Protein AF-A0A2K2VEV0-F1 (afdb_monomer_lite)

pLDDT: mean 92.55, std 6.19, range [60.0, 97.75]

Sequence (79 aa):
MSCGKLVRLVGGYYYRVRRSRFPHECFYCRGVIPAKSYYVEEEIYMVERRIYHIECFKKLMGHRIRVVYSGGEPLLCLD

Foldseek 3Di:
DDKFQWDDDPQAKIKGKDAAQQWDQAPQPRDIDHHRHIWIWIQHNVPDIGIHDPVSCCVVCVVAWPWD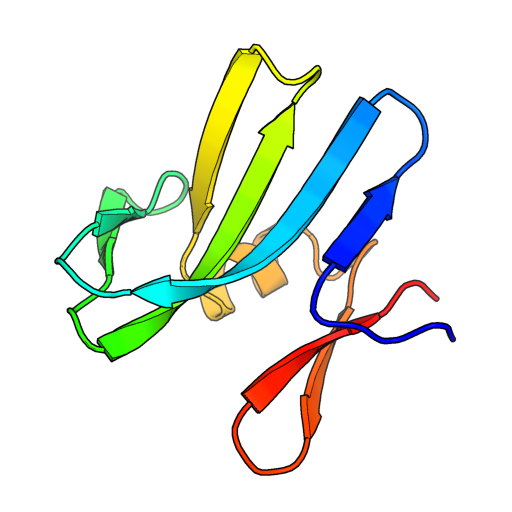DDPNGTITDGD

Secondary structure (DSSP, 8-state):
-EEESEEEETTTEEEEEEE-SS-EE-TTT--EE-TT-EEEEEEETTTEEEEEEHHHHHHHHTTTEEEEEETTEEEEEE-

Radius of gyration: 11.79 Å; chains: 1; bounding box: 26×30×27 Å

Structure (mmCIF, N/CA/C/O backbone):
data_AF-A0A2K2VEV0-F1
#
_entry.id   AF-A0A2K2VEV0-F1
#
loop_
_atom_site.group_PDB
_atom_site.id
_atom_site.type_symbol
_atom_site.label_atom_id
_atom_site.label_alt_id
_atom_site.label_comp_id
_atom_site.label_asym_id
_atom_site.label_entity_id
_atom_site.label_seq_id
_atom_site.pdbx_PDB_ins_code
_atom_site.Cartn_x
_atom_site.Cartn_y
_atom_site.Cartn_z
_atom_site.occupancy
_atom_site.B_iso_or_equiv
_atom_site.auth_seq_id
_atom_site.auth_comp_id
_atom_site.auth_asym_id
_atom_site.auth_atom_id
_atom_site.pdbx_PDB_model_num
ATOM 1 N N . MET A 1 1 ? -9.650 -16.386 -6.207 1.00 60.00 1 MET A N 1
ATOM 2 C CA . MET A 1 1 ? -9.320 -15.228 -5.354 1.00 60.00 1 MET A CA 1
ATOM 3 C C . MET A 1 1 ? -8.390 -15.610 -4.218 1.00 60.00 1 MET A C 1
ATOM 5 O O . MET A 1 1 ? -8.818 -16.190 -3.225 1.00 60.00 1 MET A O 1
ATOM 9 N N . SER A 1 2 ? -7.108 -15.288 -4.367 1.00 78.94 2 SER A N 1
ATOM 10 C CA . SER A 1 2 ? -6.153 -15.288 -3.260 1.00 78.94 2 SER A CA 1
ATOM 11 C C . SER A 1 2 ? -6.140 -13.890 -2.642 1.00 78.94 2 SER A C 1
ATOM 13 O O . SER A 1 2 ? -5.888 -12.899 -3.327 1.00 78.94 2 SER A O 1
ATOM 15 N N . CYS A 1 3 ? -6.460 -13.809 -1.352 1.00 90.50 3 CYS A N 1
ATOM 16 C CA . CYS A 1 3 ? -6.472 -12.561 -0.599 1.00 90.50 3 CYS A CA 1
ATOM 17 C C . CYS A 1 3 ? -5.407 -12.606 0.493 1.00 90.50 3 CYS A C 1
ATOM 19 O O . CYS A 1 3 ? -5.274 -13.607 1.196 1.00 90.50 3 CYS A O 1
ATOM 21 N N . GLY A 1 4 ? -4.668 -11.518 0.673 1.00 93.12 4 GLY A N 1
ATOM 22 C CA . GLY A 1 4 ? -3.634 -11.444 1.695 1.00 93.12 4 GLY A CA 1
ATOM 23 C C . GLY A 1 4 ? -3.157 -10.026 1.961 1.00 93.12 4 GLY A C 1
ATOM 24 O O . GLY A 1 4 ? -3.497 -9.080 1.255 1.00 93.12 4 GLY A O 1
ATOM 25 N N . LYS A 1 5 ? -2.329 -9.869 2.997 1.00 92.75 5 LYS A N 1
ATOM 26 C CA . LYS A 1 5 ? -1.648 -8.593 3.278 1.00 92.75 5 LYS A CA 1
ATOM 27 C C . LYS A 1 5 ? -0.515 -8.307 2.294 1.00 92.75 5 LYS A C 1
ATOM 29 O O . LYS A 1 5 ? -0.017 -7.190 2.283 1.00 92.75 5 LYS A O 1
ATOM 34 N N . LEU A 1 6 ? -0.105 -9.292 1.498 1.00 93.00 6 LEU A N 1
ATOM 35 C CA . LEU A 1 6 ? 0.903 -9.177 0.453 1.00 93.00 6 LEU A CA 1
ATOM 36 C C . LEU A 1 6 ? 0.364 -9.830 -0.818 1.00 93.00 6 LEU A C 1
ATOM 38 O O . LEU A 1 6 ? -0.052 -10.986 -0.781 1.00 93.00 6 LEU A O 1
ATOM 42 N N . VAL A 1 7 ? 0.442 -9.114 -1.933 1.00 93.31 7 VAL A N 1
ATOM 43 C CA . VAL A 1 7 ? 0.246 -9.674 -3.272 1.00 93.31 7 VAL A CA 1
ATOM 44 C C . VAL A 1 7 ? 1.429 -9.308 -4.155 1.00 93.31 7 VAL A C 1
ATOM 46 O O . VAL A 1 7 ? 2.054 -8.258 -3.991 1.00 93.31 7 VAL A O 1
ATOM 49 N N . ARG A 1 8 ? 1.749 -10.198 -5.090 1.00 91.19 8 ARG A N 1
ATOM 50 C CA . ARG A 1 8 ? 2.817 -10.015 -6.069 1.00 91.19 8 ARG A CA 1
ATOM 51 C C . ARG A 1 8 ? 2.203 -10.060 -7.456 1.00 91.19 8 ARG A C 1
ATOM 53 O O . ARG A 1 8 ? 1.510 -11.022 -7.775 1.00 91.19 8 ARG A O 1
ATOM 60 N N . LEU A 1 9 ? 2.483 -9.051 -8.271 1.00 87.94 9 LEU A N 1
ATOM 61 C CA . LEU A 1 9 ? 2.164 -9.092 -9.693 1.00 87.94 9 LEU A CA 1
ATOM 62 C C . LEU A 1 9 ? 3.391 -9.530 -10.499 1.00 87.94 9 LEU A C 1
ATOM 64 O O . LEU A 1 9 ? 4.543 -9.370 -10.081 1.00 87.94 9 LEU A O 1
ATOM 68 N N . VAL A 1 10 ? 3.129 -10.082 -11.682 1.00 82.31 10 VAL A N 1
ATOM 69 C CA . VAL A 1 10 ? 4.163 -10.371 -12.683 1.00 82.31 10 VAL A CA 1
ATOM 70 C C . VAL A 1 10 ? 4.883 -9.065 -13.047 1.00 82.31 10 VAL A C 1
ATOM 72 O O . VAL A 1 10 ? 4.248 -8.016 -13.144 1.00 82.31 10 VAL A O 1
ATOM 75 N N . GLY A 1 11 ? 6.208 -9.122 -13.212 1.00 82.00 11 GLY A N 1
ATOM 76 C CA . GLY A 1 11 ? 7.035 -7.939 -13.494 1.00 82.00 11 GLY A CA 1
ATOM 77 C C . GLY A 1 11 ? 7.663 -7.272 -12.266 1.00 82.00 11 GLY A C 1
ATOM 78 O O . GLY A 1 11 ? 8.098 -6.136 -12.358 1.00 82.00 11 GLY A O 1
ATOM 79 N N . GLY A 1 12 ? 7.719 -7.952 -11.114 1.00 86.00 12 GLY A N 1
ATOM 80 C CA . GLY A 1 12 ? 8.501 -7.474 -9.961 1.00 86.00 12 GLY A CA 1
ATOM 81 C C . GLY A 1 12 ? 7.801 -6.438 -9.077 1.00 86.00 12 GLY A C 1
ATOM 82 O O . GLY A 1 12 ? 8.477 -5.747 -8.318 1.00 86.00 12 GLY A O 1
ATOM 83 N N . TYR A 1 13 ? 6.471 -6.351 -9.151 1.00 91.19 13 TYR A N 1
ATOM 84 C CA . TYR A 1 13 ? 5.669 -5.470 -8.302 1.00 91.19 13 TYR A CA 1
ATOM 85 C C . TYR A 1 13 ? 5.152 -6.221 -7.076 1.00 91.19 13 TYR A C 1
ATOM 87 O O . TYR A 1 13 ? 4.506 -7.269 -7.200 1.00 91.19 13 TYR A O 1
ATOM 95 N N . TYR A 1 14 ? 5.392 -5.658 -5.897 1.00 94.19 14 TYR A N 1
ATOM 96 C CA . TYR A 1 14 ? 4.894 -6.170 -4.626 1.00 94.19 14 TYR A CA 1
ATOM 97 C C . TYR A 1 14 ? 4.007 -5.122 -3.971 1.00 94.19 14 TYR A C 1
ATOM 99 O O . TYR A 1 14 ? 4.400 -3.967 -3.842 1.00 94.19 14 TYR A O 1
ATOM 107 N N . TYR A 1 15 ? 2.830 -5.540 -3.516 1.00 95.00 15 TYR A N 1
ATOM 108 C CA . TYR A 1 15 ? 1.892 -4.676 -2.812 1.00 95.00 15 TYR A CA 1
ATOM 109 C C . TYR A 1 15 ? 1.639 -5.232 -1.426 1.00 95.00 15 TYR A C 1
ATOM 111 O O . TYR A 1 15 ? 1.216 -6.381 -1.287 1.00 95.00 15 TYR A O 1
ATOM 119 N N . ARG A 1 16 ? 1.896 -4.425 -0.397 1.00 95.94 16 ARG A N 1
ATOM 120 C CA . ARG A 1 16 ? 1.737 -4.816 1.004 1.00 95.94 16 ARG A CA 1
ATOM 121 C C . A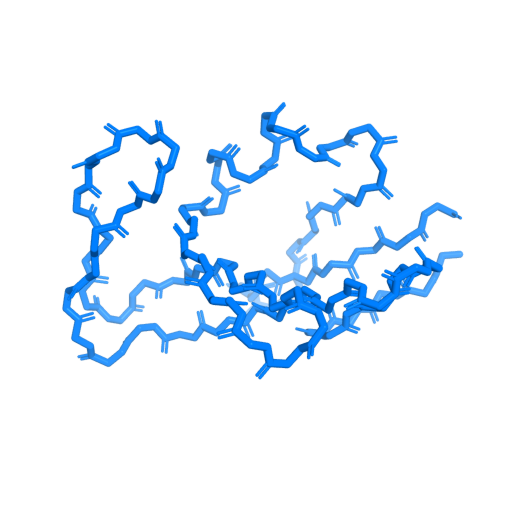RG A 1 16 ? 0.814 -3.859 1.734 1.00 95.94 16 ARG A C 1
ATOM 123 O O . ARG A 1 16 ? 1.030 -2.652 1.716 1.00 95.94 16 ARG A O 1
ATOM 130 N N . VAL A 1 17 ? -0.167 -4.393 2.450 1.00 96.50 17 VAL A N 1
ATOM 131 C CA . VAL A 1 17 ? -0.929 -3.620 3.431 1.00 96.50 17 VAL A CA 1
ATOM 132 C C . VAL A 1 17 ? -0.131 -3.546 4.720 1.00 96.50 17 VAL A C 1
ATOM 134 O O . VAL A 1 17 ? 0.284 -4.564 5.279 1.00 96.50 17 VAL A O 1
ATOM 137 N N . ARG A 1 18 ? 0.054 -2.328 5.224 1.00 96.00 18 ARG A N 1
ATOM 138 C CA . ARG A 1 18 ? 0.733 -2.079 6.494 1.00 96.00 18 ARG A CA 1
ATOM 139 C C . ARG A 1 18 ? -0.029 -1.061 7.318 1.00 96.00 18 ARG A C 1
ATOM 141 O O . ARG A 1 18 ? -0.774 -0.235 6.797 1.00 96.00 18 ARG A O 1
ATOM 148 N N . ARG A 1 19 ? 0.194 -1.110 8.629 1.00 95.81 19 ARG A N 1
ATOM 149 C CA . ARG A 1 19 ? -0.252 -0.071 9.552 1.00 95.81 19 ARG A CA 1
ATOM 150 C C . ARG A 1 19 ? 0.879 0.926 9.760 1.00 95.81 19 ARG A C 1
ATOM 152 O O . ARG A 1 19 ? 2.001 0.543 10.094 1.00 95.81 19 ARG A O 1
ATOM 159 N N . SER A 1 20 ? 0.588 2.198 9.532 1.00 93.69 20 SER A N 1
ATOM 160 C CA . SER A 1 20 ? 1.527 3.298 9.714 1.00 93.69 20 SER A CA 1
ATOM 161 C C . SER A 1 20 ? 1.922 3.430 11.185 1.00 93.69 20 SER A C 1
ATOM 163 O O . SER A 1 20 ? 1.071 3.431 12.076 1.00 93.69 20 SER A O 1
ATOM 165 N N . ARG A 1 21 ? 3.230 3.547 11.436 1.00 94.50 21 ARG A N 1
ATOM 166 C CA . ARG A 1 21 ? 3.773 3.944 12.745 1.00 94.50 21 ARG A CA 1
ATOM 167 C C . ARG A 1 21 ? 3.931 5.463 12.844 1.00 94.50 21 ARG A C 1
ATOM 169 O O . ARG A 1 21 ? 3.707 6.017 13.913 1.00 94.50 21 ARG A O 1
ATOM 176 N N . PHE A 1 22 ? 4.253 6.112 11.725 1.00 95.00 22 PHE A N 1
ATOM 177 C CA . PHE A 1 22 ? 4.480 7.552 11.603 1.00 95.00 22 PHE A CA 1
ATOM 178 C C . PHE A 1 22 ? 3.709 8.109 10.405 1.00 95.00 22 PHE A C 1
ATOM 180 O O . PHE A 1 22 ? 3.458 7.355 9.461 1.00 95.00 22 PHE A O 1
ATOM 187 N N . PRO A 1 23 ? 3.350 9.402 10.401 1.00 96.00 23 PRO A N 1
ATOM 188 C CA . PRO A 1 23 ? 2.711 10.004 9.244 1.00 96.00 23 PRO A CA 1
ATOM 189 C C . PRO A 1 23 ? 3.537 9.790 7.971 1.00 96.00 23 PRO A C 1
ATOM 191 O O . PRO A 1 23 ? 4.761 9.916 7.987 1.00 96.00 23 PRO A O 1
ATOM 194 N N . HIS A 1 24 ? 2.861 9.453 6.878 1.00 96.31 24 HIS A N 1
ATOM 195 C CA . HIS A 1 24 ? 3.480 9.291 5.563 1.00 96.31 24 HIS A CA 1
ATOM 196 C C . HIS A 1 24 ? 2.793 10.200 4.551 1.00 96.31 24 HIS A C 1
ATOM 198 O O . HIS A 1 24 ? 1.613 10.508 4.696 1.00 96.31 24 HIS A O 1
ATOM 204 N N . GLU A 1 25 ? 3.505 10.601 3.508 1.00 97.25 25 GLU A N 1
ATOM 205 C CA . GLU A 1 25 ? 2.895 11.274 2.364 1.00 97.25 25 GLU A CA 1
ATOM 206 C C . GLU A 1 25 ? 2.393 10.222 1.367 1.00 97.25 25 GLU A C 1
ATOM 208 O O . GLU A 1 25 ? 3.097 9.265 1.038 1.00 97.25 25 GLU A O 1
ATOM 213 N N . CYS A 1 26 ? 1.158 10.377 0.896 1.00 97.69 26 CYS A N 1
ATOM 214 C CA . CYS A 1 26 ? 0.617 9.544 -0.168 1.00 97.69 26 CYS A CA 1
ATOM 215 C C . CYS A 1 26 ? 1.198 9.964 -1.517 1.00 97.69 26 CYS A C 1
ATOM 217 O O . CYS A 1 26 ? 1.065 11.114 -1.929 1.00 97.69 26 CYS A O 1
ATOM 219 N N . PHE A 1 27 ? 1.760 9.012 -2.253 1.00 97.12 27 PHE A N 1
ATOM 220 C CA . PHE A 1 27 ? 2.358 9.254 -3.561 1.00 97.12 27 PHE A CA 1
ATOM 221 C C . PHE A 1 27 ? 1.342 9.776 -4.590 1.00 97.12 27 PHE A C 1
ATOM 223 O O . PHE A 1 27 ? 1.687 10.606 -5.423 1.00 97.12 27 PHE A O 1
ATOM 230 N N . TYR A 1 28 ? 0.084 9.322 -4.519 1.00 96.50 28 TYR A N 1
ATOM 231 C CA . TYR A 1 28 ? -0.951 9.675 -5.497 1.00 96.50 28 TYR A CA 1
ATOM 232 C C . TYR A 1 28 ? -1.538 11.077 -5.286 1.00 96.50 28 TYR A C 1
ATOM 234 O O . TYR A 1 28 ? -1.577 11.874 -6.214 1.00 96.50 28 TYR A O 1
ATOM 242 N N . CYS A 1 29 ? -2.020 11.385 -4.077 1.00 96.94 29 CYS A N 1
ATOM 243 C CA . CYS A 1 29 ? -2.719 12.648 -3.803 1.00 96.94 29 CYS A CA 1
ATOM 244 C C . CYS A 1 29 ? -1.871 13.685 -3.059 1.00 96.94 29 CYS A C 1
ATOM 246 O O . CYS A 1 29 ? -2.384 14.758 -2.758 1.00 96.94 29 CYS A O 1
ATOM 248 N N . ARG A 1 30 ? -0.621 13.354 -2.695 1.00 97.62 30 ARG A N 1
ATOM 249 C CA . 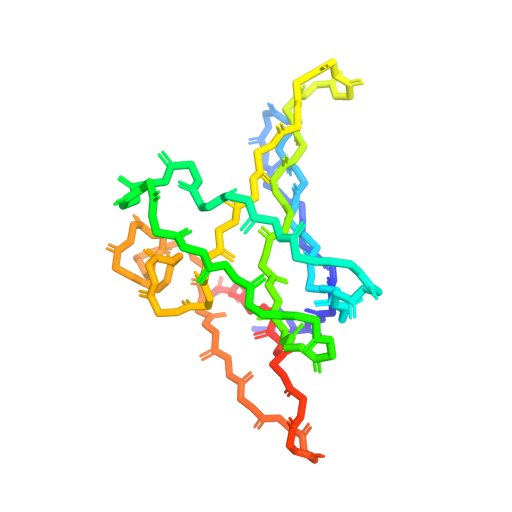ARG A 1 30 ? 0.276 14.171 -1.850 1.00 97.62 30 ARG A CA 1
ATOM 250 C C . ARG A 1 30 ? -0.277 14.500 -0.454 1.00 97.62 30 ARG A C 1
ATOM 252 O O . ARG A 1 30 ? 0.323 15.253 0.301 1.00 97.62 30 ARG A O 1
ATOM 259 N N . GLY A 1 31 ? -1.414 13.914 -0.081 1.00 97.31 31 GLY A N 1
ATOM 260 C CA . GLY A 1 31 ? -2.029 14.085 1.230 1.00 97.31 31 GLY A CA 1
ATOM 261 C C . GLY A 1 31 ? -1.353 13.245 2.312 1.00 97.31 31 GLY A C 1
ATOM 262 O O . GLY A 1 31 ? -0.726 12.219 2.036 1.00 97.31 31 GLY A O 1
ATOM 263 N N . VAL A 1 32 ? -1.543 13.645 3.568 1.00 97.62 32 VAL A N 1
ATOM 264 C CA . VAL A 1 32 ? -0.989 12.940 4.729 1.00 97.62 32 VAL A CA 1
ATOM 265 C C . VAL A 1 32 ? -1.786 11.666 5.023 1.00 97.62 32 VAL A C 1
ATOM 267 O O . VAL A 1 32 ? -3.015 11.667 5.089 1.00 97.62 32 VAL A O 1
ATOM 270 N N . ILE A 1 33 ? -1.075 10.563 5.228 1.00 97.69 33 ILE A N 1
ATOM 271 C CA . ILE A 1 33 ? -1.561 9.319 5.823 1.00 97.69 33 ILE A CA 1
ATOM 272 C C . ILE A 1 33 ? -1.238 9.399 7.318 1.00 97.69 33 ILE A C 1
ATOM 274 O O . ILE A 1 33 ? -0.058 9.346 7.672 1.00 97.69 33 ILE A O 1
ATOM 278 N N . PRO A 1 34 ? -2.237 9.533 8.207 1.00 96.56 34 PRO A N 1
ATOM 279 C CA . PRO A 1 34 ? -1.987 9.677 9.635 1.00 96.56 34 PRO A CA 1
ATOM 280 C C . PRO A 1 34 ? -1.337 8.432 10.243 1.00 96.56 34 PRO A C 1
ATOM 282 O O . PRO A 1 34 ? -1.571 7.304 9.793 1.00 96.56 34 PRO A O 1
ATOM 285 N N . ALA A 1 35 ? -0.601 8.628 11.338 1.00 94.62 35 ALA A N 1
ATOM 286 C CA . ALA A 1 35 ? -0.106 7.525 12.154 1.00 94.62 35 ALA A CA 1
ATOM 287 C C . ALA A 1 35 ? -1.248 6.577 12.566 1.00 94.62 35 ALA A C 1
ATOM 289 O O . ALA A 1 35 ? -2.395 6.993 12.730 1.00 94.62 35 ALA A O 1
ATOM 290 N N . LYS A 1 36 ? -0.934 5.290 12.744 1.00 94.75 36 LYS A N 1
ATOM 291 C CA . LYS A 1 36 ? -1.876 4.208 13.090 1.00 94.75 36 LYS A CA 1
ATOM 292 C C . LYS A 1 36 ? -2.939 3.893 12.026 1.00 94.75 36 LYS A C 1
ATOM 294 O O . LYS A 1 36 ? -3.733 2.978 12.260 1.00 94.75 36 LYS A O 1
ATOM 299 N N . SER A 1 37 ? -2.924 4.563 10.872 1.00 95.31 37 SER A N 1
ATOM 300 C CA . SER A 1 37 ? -3.801 4.268 9.728 1.00 95.31 37 SER A CA 1
ATOM 301 C C . SER A 1 37 ? -3.234 3.148 8.855 1.00 95.31 37 SER A C 1
ATOM 303 O O . SER A 1 37 ? -2.020 2.931 8.823 1.00 95.31 37 SER A O 1
ATOM 305 N N . TYR A 1 38 ? -4.093 2.437 8.126 1.00 97.00 38 TYR A N 1
ATOM 306 C CA . TYR A 1 38 ? -3.646 1.475 7.116 1.00 97.00 38 TYR A CA 1
ATOM 307 C C . TYR A 1 38 ? -3.266 2.172 5.808 1.00 97.00 38 TYR A C 1
ATOM 309 O O . TYR A 1 38 ? -3.885 3.160 5.414 1.00 97.00 38 TYR A O 1
ATOM 317 N N . TYR A 1 39 ? -2.259 1.631 5.128 1.00 97.06 39 TYR A N 1
ATOM 318 C CA . TYR A 1 39 ? -1.795 2.089 3.822 1.00 97.06 39 TYR A CA 1
ATOM 319 C C . TYR A 1 39 ? -1.351 0.906 2.962 1.00 97.06 39 TYR A C 1
ATOM 321 O O . TYR A 1 39 ? -1.084 -0.181 3.486 1.00 97.06 39 TYR A O 1
ATOM 329 N N . VAL A 1 40 ? -1.254 1.131 1.650 1.00 97.56 40 VAL A N 1
ATOM 330 C CA . VAL A 1 40 ? -0.617 0.186 0.725 1.00 97.56 40 VAL A CA 1
ATOM 331 C C . VAL A 1 40 ? 0.779 0.679 0.381 1.00 97.56 40 VAL A C 1
ATOM 333 O O . VAL A 1 40 ? 0.971 1.829 -0.007 1.00 97.56 40 VAL A O 1
ATOM 336 N N . GLU A 1 41 ? 1.750 -0.199 0.556 1.00 96.75 41 GLU A N 1
ATOM 337 C CA . GLU A 1 41 ? 3.123 -0.055 0.103 1.00 96.75 41 GLU A CA 1
ATOM 338 C C . GLU A 1 41 ? 3.265 -0.774 -1.235 1.00 96.75 41 GLU A C 1
ATOM 340 O O . GLU A 1 41 ? 3.012 -1.974 -1.306 1.00 96.75 41 GLU A O 1
ATOM 345 N N . GLU A 1 42 ? 3.652 -0.050 -2.276 1.00 95.44 42 GLU A N 1
ATOM 346 C CA . GLU A 1 42 ? 4.115 -0.622 -3.536 1.00 95.44 42 GLU A CA 1
ATOM 347 C C . GLU A 1 42 ? 5.641 -0.638 -3.527 1.00 95.44 42 GLU A C 1
ATOM 349 O O . GLU A 1 42 ? 6.277 0.372 -3.224 1.00 95.44 42 GLU A O 1
ATOM 354 N N . GLU A 1 43 ? 6.220 -1.777 -3.870 1.00 95.00 43 GLU A N 1
ATOM 355 C CA . GLU A 1 43 ? 7.653 -1.959 -4.049 1.00 95.00 43 GLU A CA 1
ATOM 356 C C . GLU A 1 43 ? 7.903 -2.460 -5.475 1.00 95.00 43 GLU A C 1
ATOM 358 O O . GLU A 1 43 ? 7.334 -3.471 -5.898 1.00 95.00 43 GLU A O 1
ATOM 363 N N . ILE A 1 44 ? 8.729 -1.725 -6.221 1.00 91.19 44 ILE A N 1
ATOM 364 C CA . ILE A 1 44 ? 9.008 -1.961 -7.640 1.00 91.19 44 ILE A CA 1
ATOM 365 C C . ILE A 1 44 ? 10.461 -2.418 -7.763 1.00 91.19 44 ILE A C 1
ATOM 367 O O . ILE A 1 44 ? 11.381 -1.670 -7.425 1.00 91.19 44 ILE A O 1
ATOM 371 N N . TYR A 1 45 ? 10.665 -3.662 -8.206 1.00 83.44 45 TYR A N 1
ATOM 372 C CA . TYR A 1 45 ? 11.988 -4.292 -8.346 1.00 83.44 45 TYR A CA 1
ATOM 373 C C . TYR A 1 45 ? 12.877 -4.209 -7.090 1.00 83.44 45 TYR A C 1
ATOM 375 O O . TYR A 1 45 ? 14.094 -4.273 -7.200 1.00 83.44 45 TYR A O 1
ATOM 383 N N . MET A 1 46 ? 12.289 -4.070 -5.894 1.00 76.81 46 MET A N 1
ATOM 384 C CA . MET A 1 46 ? 13.008 -3.858 -4.623 1.00 76.81 46 MET A CA 1
ATOM 385 C C . MET A 1 46 ? 13.842 -2.562 -4.549 1.00 76.81 46 MET A C 1
ATOM 387 O O . MET A 1 46 ? 14.596 -2.384 -3.596 1.00 76.81 46 MET A O 1
ATOM 391 N N . VAL A 1 47 ? 13.703 -1.649 -5.518 1.00 84.44 47 VAL A N 1
ATOM 392 C CA . VAL A 1 47 ? 14.474 -0.394 -5.581 1.00 84.44 47 VAL A CA 1
ATOM 393 C C . VAL A 1 47 ? 13.608 0.797 -5.194 1.00 84.44 47 VAL A C 1
ATOM 395 O O . VAL A 1 47 ? 14.002 1.617 -4.368 1.00 84.44 47 VAL A O 1
ATOM 398 N N . GLU A 1 48 ? 12.410 0.889 -5.769 1.00 90.69 48 GLU A N 1
ATOM 399 C CA . GLU A 1 48 ? 11.500 1.995 -5.498 1.00 90.69 48 GLU A CA 1
ATOM 400 C C . GLU A 1 48 ? 10.389 1.568 -4.554 1.00 90.69 48 GLU A C 1
ATOM 402 O O . GLU A 1 48 ? 9.803 0.494 -4.703 1.00 90.69 48 GLU A O 1
ATOM 407 N N . ARG A 1 49 ? 10.056 2.455 -3.613 1.00 93.38 49 ARG A N 1
ATOM 408 C CA . ARG A 1 49 ? 8.946 2.266 -2.688 1.00 93.38 49 ARG A CA 1
ATOM 409 C C . ARG A 1 49 ? 7.991 3.447 -2.749 1.00 93.38 49 ARG A C 1
ATOM 411 O O . ARG A 1 49 ? 8.397 4.592 -2.562 1.00 93.38 49 ARG A O 1
ATOM 418 N N . ARG A 1 50 ? 6.708 3.157 -2.948 1.00 95.88 50 ARG A N 1
ATOM 419 C CA . ARG A 1 50 ? 5.621 4.141 -2.984 1.00 95.88 50 ARG A CA 1
ATOM 420 C C . ARG A 1 50 ? 4.571 3.785 -1.944 1.00 95.88 50 ARG A C 1
ATOM 422 O O . ARG A 1 50 ? 4.335 2.618 -1.644 1.00 95.88 50 ARG A O 1
ATOM 429 N N . ILE A 1 51 ? 3.970 4.805 -1.345 1.00 96.88 51 ILE A N 1
ATOM 430 C CA . ILE A 1 51 ? 3.004 4.655 -0.257 1.00 96.88 51 ILE A CA 1
ATOM 431 C C . ILE A 1 51 ? 1.692 5.307 -0.680 1.00 96.88 51 ILE A C 1
ATOM 433 O O . ILE A 1 51 ? 1.690 6.431 -1.175 1.00 96.88 51 ILE A O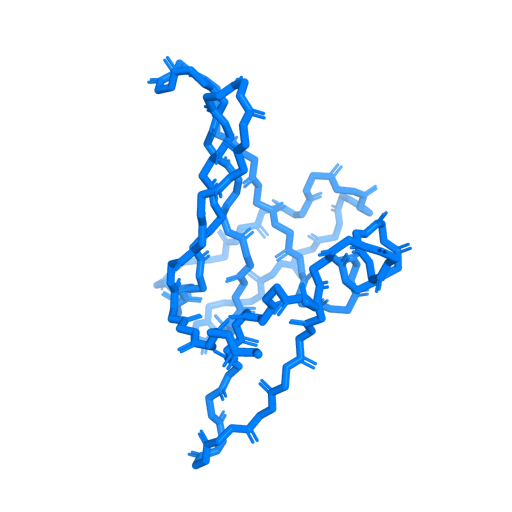 1
ATOM 437 N N . TYR A 1 52 ? 0.573 4.622 -0.458 1.00 97.75 52 TYR A N 1
ATOM 438 C CA . TYR A 1 52 ? -0.752 5.072 -0.872 1.00 97.75 52 TYR A CA 1
ATOM 439 C C . TYR A 1 52 ? -1.765 4.970 0.266 1.00 97.75 52 TYR A C 1
ATOM 441 O O . TYR A 1 52 ? -1.786 3.978 1.002 1.00 97.75 52 TYR A O 1
ATOM 449 N N . HIS A 1 53 ? -2.680 5.942 0.368 1.00 97.69 53 HIS A N 1
ATOM 450 C CA . HIS A 1 53 ? -3.932 5.719 1.099 1.00 97.69 53 HIS A CA 1
ATOM 451 C C . HIS A 1 53 ? -4.658 4.516 0.501 1.00 97.69 53 HIS A C 1
ATOM 453 O O . HIS A 1 53 ? -4.637 4.323 -0.715 1.00 97.69 53 HIS A O 1
ATOM 459 N N . ILE A 1 54 ? -5.379 3.769 1.337 1.00 96.50 54 ILE A N 1
ATOM 460 C CA . ILE A 1 54 ? -6.206 2.646 0.879 1.00 96.50 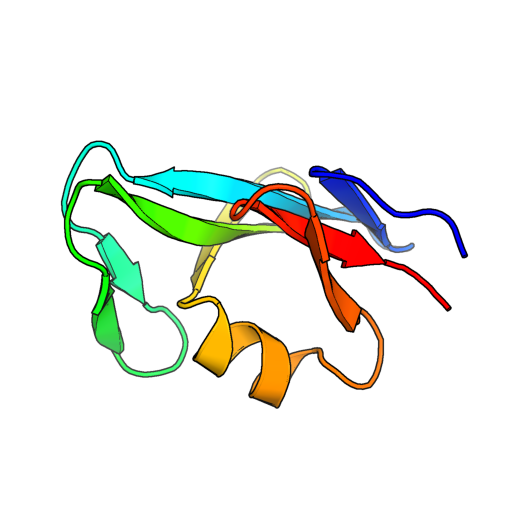54 ILE A CA 1
ATOM 461 C C . ILE A 1 54 ? -7.191 3.095 -0.213 1.00 96.50 54 ILE A C 1
ATOM 463 O O . ILE A 1 54 ? -7.287 2.460 -1.259 1.00 96.50 54 ILE A O 1
ATOM 467 N N . GLU A 1 55 ? -7.862 4.233 -0.021 1.00 95.88 55 GLU A N 1
ATOM 468 C CA . GLU A 1 55 ? -8.836 4.751 -0.992 1.00 95.88 55 GLU A CA 1
ATOM 469 C C . GLU A 1 55 ? -8.189 5.246 -2.292 1.00 95.88 55 GLU A C 1
ATOM 471 O O . GLU A 1 55 ? -8.720 5.018 -3.378 1.00 95.88 55 GLU A O 1
ATOM 476 N N . CYS A 1 56 ? -7.017 5.883 -2.214 1.00 96.81 56 CYS A N 1
ATOM 477 C CA . CYS A 1 56 ? -6.268 6.273 -3.411 1.00 96.81 56 CYS A CA 1
ATOM 478 C C . CYS A 1 56 ? -5.794 5.042 -4.188 1.00 96.81 56 CYS A C 1
ATOM 480 O O . CYS A 1 56 ? -5.903 5.008 -5.411 1.00 96.81 56 CYS A O 1
ATOM 482 N N . PHE A 1 57 ? -5.333 4.012 -3.476 1.00 96.25 57 PHE A N 1
ATOM 483 C CA . PHE A 1 57 ? -4.928 2.753 -4.082 1.00 96.25 57 PHE A CA 1
ATOM 484 C C . PHE A 1 57 ? -6.100 2.055 -4.780 1.00 96.25 57 PHE A C 1
ATOM 486 O O . PHE A 1 57 ? -5.946 1.624 -5.916 1.00 96.25 57 PHE A O 1
ATOM 493 N N . LYS A 1 58 ? -7.290 2.008 -4.164 1.00 95.19 58 LYS A N 1
ATOM 494 C CA . LYS A 1 58 ? -8.502 1.465 -4.806 1.00 95.19 58 LYS A CA 1
ATOM 495 C C . LYS A 1 58 ? -8.828 2.174 -6.122 1.00 95.19 58 LYS A C 1
ATOM 497 O O . LYS A 1 58 ? -9.156 1.507 -7.095 1.00 95.19 58 LYS A O 1
ATOM 502 N N . LYS A 1 59 ? -8.714 3.506 -6.174 1.00 94.50 59 LYS A N 1
ATOM 503 C CA . LYS A 1 59 ? -8.945 4.275 -7.410 1.00 94.50 59 LYS A CA 1
ATOM 504 C C . LYS A 1 59 ? -7.916 3.945 -8.494 1.00 94.50 59 LYS A C 1
ATOM 506 O O . LYS A 1 59 ? -8.285 3.802 -9.652 1.00 94.50 59 LYS A O 1
ATOM 511 N N . LEU A 1 60 ? -6.646 3.812 -8.112 1.00 93.44 60 LEU A N 1
ATOM 512 C CA . LEU A 1 60 ? -5.546 3.572 -9.047 1.00 93.44 60 LEU A CA 1
ATOM 513 C C . LEU A 1 60 ? -5.505 2.120 -9.553 1.00 93.44 60 LEU A C 1
ATOM 515 O O . LEU A 1 60 ? -5.359 1.877 -10.746 1.00 93.44 60 LEU A O 1
ATOM 519 N N . MET A 1 61 ? -5.639 1.154 -8.644 1.00 93.12 61 MET A N 1
ATOM 520 C CA . MET A 1 61 ? -5.353 -0.266 -8.875 1.00 93.12 61 MET A CA 1
ATOM 521 C C . MET A 1 61 ? -6.574 -1.175 -8.738 1.00 93.12 61 MET A C 1
ATOM 523 O O . MET A 1 61 ? -6.439 -2.377 -8.937 1.00 93.12 61 MET A O 1
ATOM 527 N N . GLY A 1 62 ? -7.767 -0.641 -8.456 1.00 89.62 62 GLY A N 1
ATOM 528 C CA . GLY A 1 62 ? -8.979 -1.436 -8.206 1.00 89.62 62 GLY A CA 1
ATOM 529 C C . GLY A 1 62 ? -9.409 -2.351 -9.356 1.00 89.62 62 GLY A C 1
ATOM 530 O O . GLY A 1 62 ? -10.126 -3.316 -9.123 1.00 89.62 62 GLY A O 1
ATOM 531 N N . HIS A 1 63 ? -8.933 -2.085 -10.575 1.00 90.12 63 HIS A N 1
ATOM 532 C CA . HIS A 1 63 ? -9.145 -2.926 -11.754 1.00 90.12 63 HIS A CA 1
ATOM 533 C C . HIS A 1 63 ? -8.222 -4.163 -11.810 1.00 90.12 63 HIS A C 1
ATOM 535 O O . HIS A 1 63 ? -8.466 -5.059 -12.609 1.00 90.12 63 HIS A O 1
ATOM 541 N N . ARG A 1 64 ? -7.156 -4.216 -10.995 1.00 90.62 64 ARG A N 1
ATOM 542 C CA . ARG A 1 64 ? -6.183 -5.333 -10.932 1.00 90.62 64 ARG A CA 1
ATOM 543 C C . ARG A 1 64 ? -6.087 -5.970 -9.554 1.00 90.62 64 ARG A C 1
ATOM 545 O O . ARG A 1 64 ? -5.854 -7.168 -9.447 1.00 90.62 64 ARG A O 1
ATOM 552 N N . ILE A 1 65 ? -6.183 -5.156 -8.507 1.00 93.44 65 ILE A N 1
ATOM 553 C CA . ILE A 1 65 ? -6.050 -5.563 -7.113 1.00 93.44 65 ILE A CA 1
ATOM 554 C C . ILE A 1 65 ? -7.242 -4.994 -6.357 1.00 93.44 65 ILE A C 1
ATOM 556 O O . ILE A 1 65 ? -7.359 -3.781 -6.166 1.00 93.44 65 ILE A O 1
ATOM 560 N N . ARG A 1 66 ? -8.114 -5.878 -5.881 1.00 93.62 66 ARG A N 1
ATOM 561 C CA . ARG A 1 66 ? -9.246 -5.484 -5.044 1.00 93.62 66 ARG A CA 1
ATOM 562 C C . ARG A 1 66 ? -8.795 -5.334 -3.601 1.00 93.62 66 ARG A C 1
ATOM 564 O O . ARG A 1 66 ? -8.002 -6.131 -3.110 1.00 93.62 66 ARG A O 1
ATOM 571 N N . VAL A 1 67 ? -9.333 -4.336 -2.907 1.00 94.06 67 VAL A N 1
ATOM 572 C CA . VAL A 1 67 ? -9.140 -4.185 -1.461 1.00 94.06 67 VAL A CA 1
ATOM 573 C C . VAL A 1 67 ? -10.420 -4.594 -0.749 1.00 94.06 67 VAL A C 1
ATOM 575 O O . VAL A 1 67 ? -11.460 -3.967 -0.948 1.00 94.06 67 VAL A O 1
ATOM 578 N N . VAL A 1 68 ? -10.334 -5.614 0.098 1.00 93.56 68 VAL A N 1
ATOM 579 C CA . VAL A 1 68 ? -11.442 -6.111 0.929 1.00 93.56 68 VAL A CA 1
ATOM 580 C C . VAL A 1 68 ? -11.107 -5.921 2.403 1.00 93.56 68 VAL A C 1
ATOM 582 O O . VAL A 1 68 ? -9.939 -5.785 2.750 1.00 93.56 68 VAL A O 1
ATOM 585 N N . TYR A 1 69 ? -12.106 -5.913 3.283 1.00 92.81 69 TYR A N 1
ATOM 586 C CA . TYR A 1 69 ? -11.883 -5.814 4.728 1.00 92.81 69 TYR A CA 1
ATOM 587 C C . TYR A 1 69 ? -12.264 -7.121 5.413 1.00 92.81 69 TYR A C 1
ATOM 589 O O . TYR A 1 69 ? -13.337 -7.662 5.164 1.00 92.81 69 TYR A O 1
ATOM 597 N N . SER A 1 70 ? -11.394 -7.601 6.298 1.00 91.12 70 SER A N 1
ATOM 598 C CA . SER A 1 70 ? -11.641 -8.759 7.157 1.00 91.12 70 SER A CA 1
ATOM 599 C C . SER A 1 70 ? -11.226 -8.409 8.581 1.00 91.12 70 SER A C 1
ATOM 601 O O . SER A 1 70 ? -10.107 -7.949 8.800 1.00 91.12 70 SER A O 1
ATOM 603 N N . GLY A 1 71 ? -12.144 -8.530 9.546 1.00 87.31 71 GLY A N 1
ATOM 604 C CA . GLY A 1 71 ? -11.870 -8.176 10.947 1.00 87.31 71 GLY A CA 1
ATOM 605 C C . GLY A 1 71 ? -11.421 -6.721 11.162 1.00 87.31 71 GLY A C 1
ATOM 606 O O . GLY A 1 71 ? -10.676 -6.440 12.094 1.00 87.31 71 GLY A O 1
ATOM 607 N N . GLY A 1 72 ? -11.822 -5.795 10.280 1.00 88.12 72 GLY A N 1
ATOM 608 C CA . GLY A 1 72 ? -11.401 -4.387 10.324 1.00 88.12 72 GLY A CA 1
ATOM 609 C C . GLY A 1 72 ? -10.024 -4.098 9.710 1.00 88.12 72 GLY A C 1
ATOM 610 O O . GLY A 1 72 ? -9.596 -2.944 9.694 1.00 88.12 72 GLY A O 1
ATOM 611 N N . GLU A 1 73 ? -9.336 -5.105 9.167 1.00 90.94 73 GLU A N 1
ATOM 612 C CA . GLU A 1 73 ? -8.070 -4.936 8.451 1.00 90.94 73 GLU A CA 1
ATOM 613 C C . GLU A 1 73 ? -8.277 -5.014 6.929 1.00 90.94 73 GLU A C 1
ATOM 615 O O . GLU A 1 73 ? -9.003 -5.895 6.458 1.00 90.94 73 GLU A O 1
ATOM 620 N N . PRO A 1 74 ? -7.636 -4.135 6.134 1.00 94.62 74 PRO A N 1
ATOM 621 C CA . PRO A 1 74 ? -7.658 -4.261 4.686 1.00 94.62 74 PRO A CA 1
ATOM 622 C C . PRO A 1 74 ? -6.771 -5.424 4.213 1.00 94.62 74 PRO A C 1
ATOM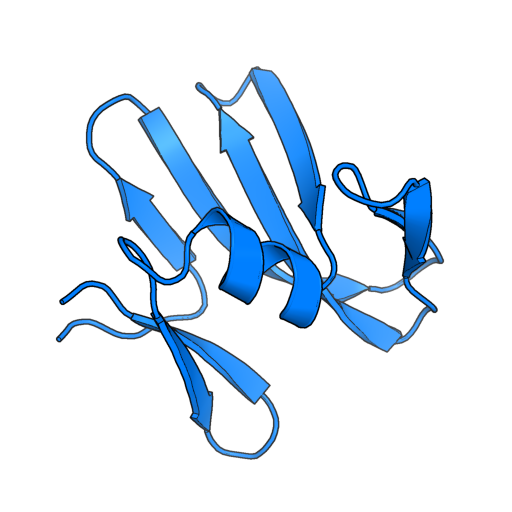 624 O O . PRO A 1 74 ? -5.661 -5.630 4.704 1.00 94.62 74 PRO A O 1
ATOM 627 N N . LEU A 1 75 ? -7.249 -6.155 3.212 1.00 95.44 75 LEU A N 1
ATOM 628 C CA . LEU A 1 75 ? -6.554 -7.222 2.497 1.00 95.44 75 LEU A CA 1
ATOM 629 C C . LEU A 1 75 ? -6.591 -6.933 0.997 1.00 95.44 75 LEU A C 1
ATOM 631 O O . LEU A 1 75 ? -7.536 -6.325 0.496 1.00 95.44 75 LEU A O 1
ATOM 635 N N . LEU A 1 76 ? -5.565 -7.387 0.286 1.00 95.38 76 LEU A N 1
ATOM 636 C CA . LEU A 1 76 ? -5.440 -7.272 -1.162 1.00 95.38 76 LEU A CA 1
ATOM 637 C C . LEU A 1 76 ? -5.809 -8.607 -1.796 1.00 95.38 76 LEU A C 1
ATOM 639 O O . LEU A 1 76 ? -5.272 -9.636 -1.393 1.00 95.38 76 LEU A O 1
ATOM 643 N N . CYS A 1 77 ? -6.693 -8.585 -2.782 1.00 92.69 77 CYS A N 1
ATOM 644 C CA . CYS A 1 77 ? -7.126 -9.761 -3.521 1.00 92.69 77 CYS A CA 1
ATOM 645 C C . CYS A 1 77 ? -6.788 -9.604 -4.998 1.00 92.69 77 CYS A C 1
ATOM 647 O O . CYS A 1 77 ? -7.055 -8.556 -5.592 1.00 92.69 77 CYS A O 1
ATOM 649 N N . LEU A 1 78 ? -6.235 -10.663 -5.578 1.00 88.69 78 LEU A N 1
ATOM 650 C CA . LEU A 1 78 ? -6.162 -10.824 -7.025 1.00 88.69 78 LEU A CA 1
ATOM 651 C C . LEU A 1 78 ? -7.421 -11.570 -7.475 1.00 88.69 78 LEU A C 1
ATOM 653 O O . LEU A 1 78 ? -7.820 -12.541 -6.815 1.00 88.69 78 LEU A O 1
ATOM 657 N N . ASP A 1 79 ? -8.059 -11.067 -8.533 1.00 72.69 79 ASP A N 1
ATOM 658 C CA . ASP A 1 79 ? -9.156 -11.766 -9.214 1.00 72.69 79 ASP A CA 1
ATOM 659 C C . ASP A 1 79 ? -8.664 -13.134 -9.731 1.00 72.69 79 ASP A C 1
ATOM 661 O O . ASP A 1 79 ? -7.586 -13.172 -10.371 1.00 72.69 79 ASP A O 1
#